Protein AF-A0A2V5NU03-F1 (afdb_monomer)

Structure (mmCIF, N/CA/C/O backbone):
data_AF-A0A2V5NU03-F1
#
_entry.id   AF-A0A2V5NU03-F1
#
loop_
_atom_site.group_PDB
_atom_site.id
_atom_site.type_symbol
_atom_site.label_atom_id
_atom_site.label_alt_id
_atom_site.label_comp_id
_atom_site.label_asym_id
_atom_site.label_entity_id
_atom_site.label_seq_id
_atom_site.pdbx_PDB_ins_code
_atom_site.Cartn_x
_atom_site.Cartn_y
_atom_site.Cartn_z
_atom_site.occupancy
_atom_site.B_iso_or_equiv
_atom_site.auth_seq_id
_atom_site.auth_comp_id
_atom_site.auth_asym_id
_atom_site.auth_atom_id
_atom_site.pdbx_PDB_model_num
ATOM 1 N N . MET A 1 1 ? -28.906 44.617 2.289 1.00 53.03 1 MET A N 1
ATOM 2 C CA . MET A 1 1 ? -28.553 43.183 2.189 1.00 53.03 1 MET A CA 1
ATOM 3 C C . MET A 1 1 ? -29.356 42.439 3.244 1.00 53.03 1 MET A C 1
ATOM 5 O O . MET A 1 1 ? -29.321 42.838 4.399 1.00 53.03 1 MET A O 1
ATOM 9 N N . SER A 1 2 ? -30.211 41.524 2.784 1.00 56.25 2 SER A N 1
ATOM 10 C CA . SER A 1 2 ? -31.490 41.123 3.396 1.00 56.25 2 SER A CA 1
ATOM 11 C C . SER A 1 2 ? -31.347 40.177 4.596 1.00 56.25 2 SER A C 1
ATOM 13 O O . SER A 1 2 ? -30.473 39.312 4.598 1.00 56.25 2 SER A O 1
ATOM 15 N N . ARG A 1 3 ? -32.264 40.295 5.572 1.00 63.12 3 ARG A N 1
ATOM 16 C CA . ARG A 1 3 ? -32.469 39.348 6.693 1.00 63.12 3 ARG A CA 1
ATOM 17 C C . ARG A 1 3 ? -32.634 37.894 6.221 1.00 63.12 3 ARG A C 1
ATOM 19 O O . ARG A 1 3 ? -32.335 36.976 6.977 1.00 63.12 3 ARG 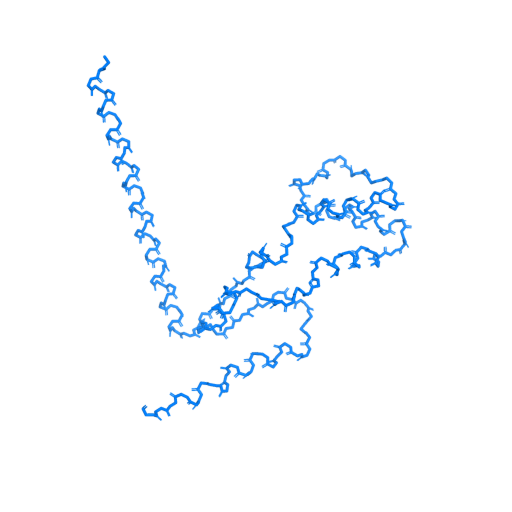A O 1
ATOM 26 N N . GLU A 1 4 ? -33.059 37.686 4.978 1.00 66.44 4 GLU A N 1
ATOM 27 C CA . GLU A 1 4 ? -33.194 36.362 4.357 1.00 66.44 4 GLU A CA 1
ATOM 28 C C . GLU A 1 4 ? -31.848 35.658 4.152 1.00 66.44 4 GLU A C 1
ATOM 30 O O . GLU A 1 4 ? -31.756 34.452 4.370 1.00 66.44 4 GLU A O 1
ATOM 35 N N . ASN A 1 5 ? -30.776 36.399 3.844 1.00 69.12 5 ASN A N 1
ATOM 36 C CA . ASN A 1 5 ? -29.444 35.808 3.673 1.00 69.12 5 ASN A CA 1
ATOM 37 C C . ASN A 1 5 ? -28.881 35.301 5.010 1.00 69.12 5 ASN A C 1
ATOM 39 O O . ASN A 1 5 ? -28.218 34.269 5.049 1.00 69.12 5 ASN A O 1
ATOM 43 N N . SER A 1 6 ? -29.176 35.996 6.116 1.00 73.88 6 SER A N 1
ATOM 44 C CA . SER A 1 6 ? -28.797 35.542 7.461 1.00 73.88 6 SER A CA 1
ATOM 45 C C . SER A 1 6 ? -29.581 34.311 7.907 1.00 73.88 6 SER A C 1
ATOM 47 O O . SER A 1 6 ? -29.015 33.464 8.589 1.00 73.88 6 SER A O 1
ATOM 49 N N . LYS A 1 7 ? -30.854 34.186 7.518 1.00 80.69 7 LYS A N 1
ATOM 50 C CA . LYS A 1 7 ? -31.671 33.013 7.851 1.00 80.69 7 LYS A CA 1
ATOM 51 C C . LYS A 1 7 ? -31.197 31.760 7.103 1.00 80.69 7 LYS A C 1
ATOM 53 O O . LYS A 1 7 ? -30.983 30.734 7.733 1.00 80.69 7 LYS A O 1
ATOM 58 N N . CYS A 1 8 ? -30.926 31.888 5.803 1.00 83.50 8 CYS A N 1
ATOM 59 C CA . CYS A 1 8 ? -30.389 30.804 4.973 1.00 83.50 8 CYS A CA 1
ATOM 60 C C . CYS A 1 8 ? -29.036 30.279 5.494 1.00 83.50 8 CYS A C 1
ATOM 62 O O . CYS A 1 8 ? -28.817 29.075 5.584 1.00 83.50 8 CYS A O 1
ATOM 64 N N . LEU A 1 9 ? -28.135 31.174 5.919 1.00 80.75 9 LEU A N 1
ATOM 65 C CA . LEU A 1 9 ? -26.849 30.771 6.501 1.00 80.75 9 LEU A CA 1
ATOM 66 C C . LEU A 1 9 ? -26.996 30.017 7.830 1.00 80.75 9 LEU A C 1
ATOM 68 O O . LEU A 1 9 ? -26.220 29.101 8.091 1.00 80.75 9 LEU A O 1
ATOM 72 N N . LEU A 1 10 ? -27.965 30.390 8.669 1.00 85.06 10 LEU A N 1
ATOM 73 C CA . LEU A 1 10 ? -28.220 29.695 9.933 1.00 85.06 10 LEU A CA 1
ATOM 74 C C . LEU A 1 10 ? -28.759 28.281 9.696 1.00 85.06 10 LEU A C 1
ATOM 76 O O . LEU A 1 10 ? -28.265 27.348 10.323 1.00 85.06 10 LEU A O 1
ATOM 80 N N . GLU A 1 11 ? -29.681 28.120 8.746 1.00 87.12 11 GLU A N 1
ATOM 81 C CA . GLU A 1 11 ? -30.227 26.812 8.356 1.00 87.12 11 GLU A CA 1
ATOM 82 C C . GLU A 1 11 ? -29.116 25.880 7.829 1.00 87.12 11 GLU A C 1
ATOM 84 O O . GLU A 1 11 ? -28.975 24.757 8.307 1.00 87.12 11 GLU A O 1
ATOM 89 N N . ILE A 1 12 ? -28.222 26.374 6.961 1.00 88.81 12 ILE A N 1
ATOM 90 C CA . ILE A 1 12 ? -27.078 25.589 6.454 1.00 88.81 12 ILE A CA 1
ATOM 91 C C . ILE A 1 12 ? -26.130 25.156 7.586 1.00 88.81 12 ILE A C 1
ATOM 93 O O . ILE A 1 12 ? -25.635 24.028 7.600 1.00 88.81 12 ILE A O 1
ATOM 97 N N . VAL A 1 13 ? -25.841 26.046 8.541 1.00 91.12 13 VAL A N 1
ATOM 98 C CA . VAL A 1 13 ? -24.955 25.726 9.673 1.00 91.12 13 VAL A CA 1
ATOM 99 C C . VAL A 1 13 ? -25.589 24.684 10.597 1.00 91.12 13 VAL A C 1
ATOM 101 O O . VAL A 1 13 ? -24.881 23.813 11.113 1.00 91.12 13 VAL A O 1
ATOM 104 N N . GLU A 1 14 ? -26.902 24.753 10.809 1.00 91.44 14 GLU A N 1
ATOM 105 C CA . GLU A 1 14 ? -27.645 23.756 11.581 1.00 91.44 14 GLU A CA 1
ATOM 106 C C . GLU A 1 14 ? -27.657 22.392 10.885 1.00 91.44 14 GLU A C 1
ATOM 108 O O . GLU A 1 14 ? -27.380 21.385 11.543 1.00 91.44 14 GLU A O 1
ATOM 113 N N . ASP A 1 15 ? -27.843 22.356 9.565 1.00 91.06 15 ASP A N 1
ATOM 114 C CA . ASP A 1 15 ? -27.792 21.124 8.773 1.00 91.06 15 ASP A CA 1
ATOM 115 C C . ASP A 1 15 ? -26.404 20.472 8.810 1.00 91.06 15 ASP A C 1
ATOM 117 O O . ASP A 1 15 ? -26.285 19.272 9.075 1.00 91.06 15 ASP A O 1
ATOM 121 N N . ILE A 1 16 ? -25.333 21.257 8.637 1.00 91.19 16 ILE A N 1
ATOM 122 C CA . ILE A 1 16 ? -23.951 20.760 8.746 1.00 91.19 16 ILE A CA 1
ATOM 123 C C . ILE A 1 16 ? -23.697 20.193 10.144 1.00 91.19 16 ILE A C 1
ATOM 125 O O . ILE A 1 16 ? -23.110 19.117 10.287 1.00 91.19 16 ILE A O 1
ATOM 129 N N . ARG A 1 17 ? -24.148 20.892 11.191 1.00 92.75 17 ARG A N 1
ATOM 130 C CA . ARG A 1 17 ? -23.993 20.433 12.576 1.00 92.75 17 ARG A CA 1
ATOM 131 C C . ARG A 1 17 ? -24.771 19.142 12.822 1.00 92.75 17 ARG A C 1
ATOM 133 O O . ARG A 1 17 ? -24.255 18.238 13.478 1.00 92.75 17 ARG A O 1
ATOM 140 N N . SER A 1 18 ? -25.989 19.049 12.300 1.00 93.12 18 SER A N 1
ATOM 141 C CA . SER A 1 18 ? -26.826 17.854 12.388 1.00 93.12 18 SER A CA 1
ATOM 142 C C . SER A 1 18 ? -26.158 16.658 11.700 1.00 93.12 18 SER A C 1
ATOM 144 O O . SER A 1 18 ? -25.991 15.601 12.317 1.00 93.12 18 SER A O 1
ATOM 146 N N . ALA A 1 19 ? -25.662 16.848 10.473 1.00 90.25 19 ALA A N 1
ATOM 147 C CA . ALA A 1 19 ? -24.937 15.826 9.723 1.00 90.25 19 ALA A CA 1
ATOM 148 C C . ALA A 1 19 ? -23.657 15.377 10.449 1.00 90.25 19 ALA A C 1
ATOM 150 O O . ALA A 1 19 ? -23.429 14.177 10.617 1.00 90.25 19 ALA A O 1
ATOM 151 N N . ALA A 1 20 ? -22.859 16.322 10.954 1.00 91.88 20 ALA A N 1
ATOM 152 C CA . ALA A 1 20 ? -21.651 16.020 11.717 1.00 91.88 20 ALA A CA 1
ATOM 153 C C . ALA A 1 20 ? -21.962 15.205 12.984 1.00 91.88 20 ALA A C 1
ATOM 155 O O . ALA A 1 20 ? -21.304 14.202 13.257 1.00 91.88 20 ALA A O 1
ATOM 156 N N . ASN A 1 21 ? -23.005 15.582 13.729 1.00 92.69 21 ASN A N 1
ATOM 157 C CA . ASN A 1 21 ? -23.434 14.853 14.923 1.00 92.69 21 ASN A CA 1
ATOM 158 C C . ASN A 1 21 ? -23.908 13.430 14.600 1.00 92.69 21 ASN A C 1
ATOM 160 O O . ASN A 1 21 ? -23.621 12.505 15.362 1.00 92.69 21 ASN A O 1
ATOM 164 N N . SER A 1 22 ? -24.607 13.244 13.479 1.00 92.56 22 SER A N 1
ATOM 165 C CA . SER A 1 22 ? -25.023 11.920 13.007 1.00 92.56 22 SER A CA 1
ATOM 166 C C . SER A 1 22 ? -23.813 11.020 12.722 1.00 92.56 22 SER A C 1
ATOM 168 O O . SER A 1 22 ? -23.735 9.904 13.237 1.00 92.56 22 SER A O 1
ATOM 170 N N . ILE A 1 23 ? -22.811 11.544 12.006 1.00 91.69 23 ILE A N 1
ATOM 171 C CA . ILE A 1 23 ? -21.557 10.831 11.709 1.00 91.69 23 ILE A CA 1
ATOM 172 C C . ILE A 1 23 ? -20.816 10.457 12.999 1.00 91.69 23 ILE A C 1
ATOM 174 O O . ILE A 1 23 ? -20.363 9.324 13.147 1.00 91.69 23 ILE A O 1
ATOM 178 N N . LEU A 1 24 ? -20.720 11.377 13.964 1.00 91.81 24 LEU A N 1
ATOM 179 C CA . LEU A 1 24 ? -20.047 11.107 15.237 1.00 91.81 24 LEU A CA 1
ATOM 180 C C . LEU A 1 24 ? -20.732 9.989 16.035 1.00 91.81 24 LEU A C 1
ATOM 182 O O . LEU A 1 24 ? -20.040 9.143 16.601 1.00 91.81 24 LEU A O 1
ATOM 186 N N . ARG A 1 25 ? -22.069 9.942 16.047 1.00 92.31 25 ARG A N 1
ATOM 187 C CA . ARG A 1 25 ? -22.825 8.861 16.708 1.00 92.31 25 ARG A CA 1
ATOM 188 C C . ARG A 1 25 ? -22.638 7.515 16.011 1.00 92.31 25 ARG A C 1
ATOM 190 O O . ARG A 1 25 ? -22.460 6.499 16.684 1.00 92.31 25 ARG A O 1
ATOM 197 N N . ALA A 1 26 ? -22.634 7.501 14.679 1.00 91.00 26 ALA A N 1
ATOM 198 C CA . ALA A 1 26 ? -22.346 6.289 13.915 1.00 91.00 26 ALA A CA 1
ATOM 199 C C . ALA A 1 26 ? -20.925 5.777 14.211 1.00 91.00 26 ALA A C 1
ATOM 201 O O . ALA A 1 26 ? -20.740 4.604 14.528 1.00 91.00 26 ALA A O 1
ATOM 202 N N . ASN A 1 27 ? -19.934 6.674 14.225 1.00 91.94 27 ASN A N 1
ATOM 203 C CA . ASN A 1 27 ? -18.551 6.334 14.558 1.00 91.94 27 ASN A CA 1
ATOM 204 C C . ASN A 1 27 ? -18.411 5.771 15.978 1.00 91.94 27 ASN A C 1
ATOM 206 O O . ASN A 1 27 ? -17.660 4.819 16.177 1.00 91.94 27 ASN A O 1
ATOM 210 N N . GLN A 1 28 ? -19.138 6.325 16.956 1.00 93.69 28 GLN A N 1
ATOM 211 C CA . GLN A 1 28 ? -19.183 5.777 18.317 1.00 93.69 28 GLN A CA 1
ATOM 212 C C . GLN A 1 28 ? -19.730 4.349 18.318 1.00 93.69 28 GLN A C 1
ATOM 214 O O . GLN A 1 28 ? -19.083 3.462 18.858 1.00 93.69 28 GLN A O 1
ATOM 219 N N . THR A 1 29 ? -20.842 4.108 17.621 1.00 94.19 29 THR A N 1
ATOM 220 C CA . THR A 1 29 ? -21.453 2.772 17.524 1.00 94.19 29 THR A CA 1
ATOM 221 C C . THR A 1 29 ? -20.490 1.749 16.912 1.00 94.19 29 THR A C 1
ATOM 223 O O . THR A 1 29 ? -20.323 0.653 17.442 1.00 94.19 29 THR A O 1
ATOM 226 N N . HIS A 1 30 ? -19.810 2.103 15.818 1.00 92.06 30 HIS A N 1
ATOM 227 C CA . HIS A 1 30 ? -18.828 1.219 15.182 1.00 92.06 30 HIS A CA 1
ATOM 228 C C . HIS A 1 30 ? -17.604 0.963 16.063 1.00 92.06 30 HIS A C 1
ATOM 230 O O . HIS A 1 30 ? -17.090 -0.154 16.100 1.00 92.06 30 HIS A O 1
ATOM 236 N N . ARG A 1 31 ? -17.143 1.989 16.782 1.00 93.19 31 ARG A N 1
ATOM 237 C CA . ARG A 1 31 ? -16.024 1.866 17.715 1.00 93.19 31 ARG A CA 1
ATOM 238 C C . ARG A 1 31 ? -16.376 0.949 18.884 1.00 93.19 31 ARG A C 1
ATOM 240 O O . ARG A 1 31 ? -15.557 0.112 19.246 1.00 93.19 31 ARG A O 1
ATOM 247 N N . ASP A 1 32 ? -17.567 1.091 19.451 1.00 94.25 32 ASP A N 1
ATOM 248 C CA . ASP A 1 32 ? -17.998 0.286 20.593 1.00 94.25 32 ASP A CA 1
ATOM 249 C C . ASP A 1 32 ? -18.161 -1.190 20.169 1.00 94.25 32 ASP A C 1
ATOM 251 O O . ASP A 1 32 ? -17.595 -2.073 20.806 1.00 94.25 32 ASP A O 1
ATOM 255 N N . ALA A 1 33 ? -18.753 -1.454 18.996 1.00 93.69 33 ALA A N 1
ATOM 256 C CA . ALA A 1 33 ? -18.812 -2.803 18.420 1.00 93.69 33 ALA A CA 1
ATOM 257 C C . ALA A 1 33 ? -17.420 -3.413 18.143 1.00 93.69 33 ALA A C 1
ATOM 259 O O . ALA A 1 33 ? -17.215 -4.617 18.305 1.00 93.69 33 ALA A O 1
ATOM 260 N N . MET A 1 34 ? -16.443 -2.597 17.731 1.00 92.50 34 MET A N 1
ATOM 261 C CA . MET A 1 34 ? -15.055 -3.039 17.567 1.00 92.50 34 MET A CA 1
ATOM 262 C C . MET A 1 34 ? -14.420 -3.413 18.913 1.00 92.50 34 MET A C 1
ATOM 264 O O . MET A 1 34 ? -13.692 -4.403 18.974 1.00 92.50 34 MET A O 1
ATOM 268 N N . PHE A 1 35 ? -14.686 -2.658 19.984 1.00 93.31 35 PHE A N 1
ATOM 269 C CA . PHE A 1 35 ? -14.201 -3.005 21.321 1.00 93.31 35 PHE A CA 1
ATOM 270 C C . PHE A 1 35 ? -14.817 -4.302 21.837 1.00 93.31 35 PHE A C 1
ATOM 272 O O . PHE A 1 35 ? -14.076 -5.131 22.361 1.00 93.31 35 PHE A O 1
ATOM 279 N N . ASP A 1 36 ? -16.114 -4.520 21.624 1.00 94.50 36 ASP A N 1
ATOM 280 C CA . ASP A 1 36 ? -16.774 -5.778 21.987 1.00 94.50 36 ASP A CA 1
ATOM 281 C C . ASP A 1 36 ? -16.152 -6.967 21.238 1.00 94.50 36 ASP A C 1
ATOM 283 O O . ASP A 1 36 ? -15.853 -8.009 21.828 1.00 94.50 36 ASP A O 1
ATOM 287 N N . LEU A 1 37 ? -15.873 -6.795 19.941 1.00 93.00 37 LEU A N 1
ATOM 288 C CA . LEU A 1 37 ? -15.211 -7.817 19.136 1.00 93.00 37 LEU A CA 1
ATOM 289 C C . LEU A 1 37 ? -13.775 -8.086 19.615 1.00 93.00 37 LEU A C 1
ATOM 291 O O . LEU A 1 37 ? -13.371 -9.243 19.706 1.00 93.00 37 LEU A O 1
ATOM 295 N N . LEU A 1 38 ? -13.008 -7.050 19.959 1.00 92.12 38 LEU A N 1
ATOM 296 C CA . LEU A 1 38 ? -11.672 -7.209 20.541 1.00 92.12 38 LEU A CA 1
ATOM 297 C C . LEU A 1 38 ? -11.727 -7.914 21.903 1.00 92.12 38 LEU A C 1
ATOM 299 O O . LEU A 1 38 ? -10.939 -8.824 22.152 1.00 92.12 38 LEU A O 1
ATOM 303 N N . ALA A 1 39 ? -12.679 -7.546 22.762 1.00 92.75 39 ALA A N 1
ATOM 304 C CA . ALA A 1 39 ? -12.871 -8.161 24.073 1.00 92.75 39 ALA A CA 1
ATOM 305 C C . ALA A 1 39 ? -13.237 -9.650 23.974 1.00 92.75 39 ALA A C 1
ATOM 307 O O . ALA A 1 39 ? -12.856 -10.431 24.845 1.00 92.75 39 ALA A O 1
ATOM 308 N N . SER A 1 40 ? -13.913 -10.058 22.893 1.00 93.06 40 SER A N 1
ATOM 309 C CA . SER A 1 40 ? -14.215 -11.469 22.621 1.00 93.06 40 SER A CA 1
ATOM 310 C C . SER A 1 40 ? -12.979 -12.329 22.329 1.00 93.06 40 SER A C 1
ATOM 312 O O . SER A 1 40 ? -13.082 -13.550 22.373 1.00 93.06 40 SER A O 1
ATOM 314 N N . GLN A 1 41 ? -11.828 -11.715 22.014 1.00 88.25 41 GLN A N 1
ATOM 315 C CA . GLN A 1 41 ? -10.590 -12.382 21.579 1.00 88.25 41 GLN A CA 1
ATOM 316 C C . GLN A 1 41 ? -10.730 -13.225 20.297 1.00 88.25 41 GLN A C 1
ATOM 318 O O . GLN A 1 41 ? -9.822 -13.967 19.930 1.00 88.25 41 GLN A O 1
ATOM 323 N N . GLU A 1 42 ? -11.841 -13.081 19.572 1.00 89.38 42 GLU A N 1
ATOM 324 C CA . GLU A 1 42 ? -12.101 -13.764 18.300 1.00 89.38 42 GLU A CA 1
ATOM 325 C C . GLU A 1 42 ? -11.858 -12.854 17.081 1.00 89.38 42 GLU A C 1
ATOM 327 O O . GLU A 1 42 ? -12.005 -13.274 15.931 1.00 89.38 42 GLU A O 1
ATOM 332 N N . ALA A 1 43 ? -11.447 -11.604 17.315 1.00 90.88 43 ALA A N 1
ATOM 333 C CA . ALA A 1 43 ? -11.163 -10.624 16.274 1.00 90.88 43 ALA A CA 1
ATOM 334 C C . ALA A 1 43 ? -9.952 -11.027 15.414 1.00 90.88 43 ALA A C 1
ATOM 336 O O . ALA A 1 43 ? -8.904 -11.393 15.941 1.00 90.88 43 ALA A O 1
ATOM 337 N N . ILE A 1 44 ? -10.046 -10.862 14.093 1.00 89.75 44 ILE A N 1
ATOM 338 C CA . ILE A 1 44 ? -8.918 -11.030 13.162 1.00 89.75 44 ILE A CA 1
ATOM 339 C C . ILE A 1 44 ? -8.624 -9.683 12.496 1.00 89.75 44 ILE A C 1
ATOM 341 O O . ILE A 1 44 ? -9.517 -9.072 11.908 1.00 89.75 44 ILE A O 1
ATOM 345 N N . ALA A 1 45 ? -7.374 -9.225 12.576 1.00 86.94 45 ALA A N 1
ATOM 346 C CA . ALA A 1 45 ? -6.954 -7.949 12.002 1.00 86.94 45 ALA A CA 1
ATOM 347 C C . ALA A 1 45 ? -6.474 -8.115 10.556 1.00 86.94 45 ALA A C 1
ATOM 349 O O . ALA A 1 45 ? -5.419 -8.693 10.304 1.00 86.94 45 ALA A O 1
ATOM 350 N N . PHE A 1 46 ? -7.203 -7.539 9.602 1.00 86.94 46 PHE A N 1
ATOM 351 C CA . PHE A 1 46 ? -6.739 -7.415 8.220 1.00 86.94 46 PHE A CA 1
ATOM 352 C C . PHE A 1 46 ? -6.021 -6.081 8.040 1.00 86.94 46 PHE A C 1
ATOM 354 O O . PHE A 1 46 ? -6.636 -5.017 8.108 1.00 86.94 46 PHE A O 1
ATOM 361 N N . VAL A 1 47 ? -4.711 -6.143 7.810 1.00 84.00 47 VAL A N 1
ATOM 362 C CA . VAL A 1 47 ? -3.853 -4.964 7.683 1.00 84.00 47 VAL A CA 1
ATOM 363 C C . VAL A 1 47 ? -3.338 -4.865 6.253 1.00 84.00 47 VAL A C 1
ATOM 365 O O . VAL A 1 47 ? -2.776 -5.816 5.719 1.00 84.00 47 VAL A O 1
ATOM 368 N N . GLY A 1 48 ? -3.538 -3.707 5.627 1.00 82.25 48 GLY A N 1
ATOM 369 C CA . GLY A 1 48 ? -2.994 -3.406 4.303 1.00 82.25 48 GLY A CA 1
ATOM 370 C C . GLY A 1 48 ? -1.719 -2.565 4.366 1.00 82.25 48 GLY A C 1
ATOM 371 O O . GLY A 1 48 ? -1.379 -1.997 5.404 1.00 82.25 48 GLY A O 1
ATOM 372 N N . ALA A 1 49 ? -1.078 -2.386 3.207 1.00 79.62 49 ALA A N 1
ATOM 373 C CA . ALA A 1 49 ? 0.135 -1.574 3.043 1.00 79.62 49 ALA A CA 1
ATOM 374 C C . ALA A 1 49 ? -0.005 -0.116 3.534 1.00 79.62 49 ALA A C 1
ATOM 376 O O . ALA A 1 49 ? 0.992 0.541 3.821 1.00 79.62 49 ALA A O 1
ATOM 377 N N . GLY A 1 50 ? -1.239 0.384 3.684 1.00 81.25 50 GLY A N 1
ATOM 378 C CA . GLY A 1 50 ? -1.519 1.702 4.255 1.00 81.25 50 GLY A CA 1
ATOM 379 C C . GLY A 1 50 ? -0.984 1.891 5.679 1.00 81.25 50 GLY A C 1
ATOM 380 O O . GLY A 1 50 ? -0.574 2.999 6.018 1.00 81.25 50 GLY A O 1
ATOM 381 N N . LEU A 1 51 ? -0.901 0.827 6.492 1.00 84.44 51 LEU A N 1
ATOM 382 C CA . LEU A 1 51 ? -0.305 0.913 7.835 1.00 84.44 51 LEU A CA 1
ATOM 383 C C . LEU A 1 51 ? 1.184 1.300 7.773 1.00 84.44 51 LEU A C 1
ATOM 385 O O . LEU A 1 51 ? 1.703 1.972 8.666 1.00 84.44 51 LEU A O 1
ATOM 389 N N . SER A 1 52 ? 1.846 0.936 6.677 1.00 86.00 52 SER A N 1
ATOM 390 C CA . SER A 1 52 ? 3.264 1.173 6.426 1.00 86.00 52 SER A CA 1
ATOM 391 C C . SER A 1 52 ? 3.517 2.331 5.450 1.00 86.00 52 SER A C 1
ATOM 393 O O . SER A 1 52 ? 4.653 2.534 5.035 1.00 86.00 52 SER A O 1
ATOM 395 N N . ALA A 1 53 ? 2.506 3.145 5.121 1.00 84.12 53 ALA A N 1
ATOM 396 C CA . ALA A 1 53 ? 2.638 4.263 4.174 1.00 84.12 53 ALA A CA 1
ATOM 397 C C . ALA A 1 53 ? 3.624 5.362 4.624 1.00 84.12 53 ALA A C 1
ATOM 399 O O . ALA A 1 53 ? 4.088 6.147 3.807 1.00 84.12 53 ALA A O 1
ATOM 400 N N . VAL A 1 54 ? 3.944 5.428 5.921 1.00 84.88 54 VAL A N 1
ATOM 401 C CA . VAL A 1 54 ? 4.981 6.330 6.464 1.00 84.88 54 VAL A CA 1
ATOM 402 C C . VAL A 1 54 ? 6.391 5.749 6.284 1.00 84.88 54 VAL A C 1
ATOM 404 O O . VAL A 1 54 ? 7.369 6.489 6.305 1.00 84.88 54 VAL A O 1
ATOM 407 N N . LEU A 1 55 ? 6.503 4.428 6.125 1.00 84.25 55 LEU A N 1
ATOM 408 C CA . LEU A 1 55 ? 7.775 3.712 6.000 1.00 84.25 55 LEU A CA 1
ATOM 409 C C . LEU A 1 55 ? 8.201 3.524 4.544 1.00 84.25 55 LEU A C 1
ATOM 411 O O . LEU A 1 55 ? 9.396 3.454 4.268 1.00 84.25 55 LEU A O 1
ATOM 415 N N . TYR A 1 56 ? 7.237 3.442 3.629 1.00 86.44 56 TYR A N 1
ATOM 416 C CA . TYR A 1 56 ? 7.470 3.116 2.227 1.00 86.44 56 TYR A CA 1
ATOM 417 C C . TYR A 1 56 ? 6.875 4.172 1.299 1.00 86.44 56 TYR A C 1
ATOM 419 O O . TYR A 1 56 ? 5.887 4.820 1.652 1.00 86.44 56 TYR A O 1
ATOM 427 N N . PRO A 1 57 ? 7.445 4.352 0.095 1.00 86.88 57 PRO A N 1
ATOM 428 C CA . PRO A 1 57 ? 6.893 5.292 -0.865 1.00 86.88 57 PRO A CA 1
ATOM 429 C C . PRO A 1 57 ? 5.469 4.883 -1.280 1.00 86.88 57 PRO A C 1
ATOM 431 O O . PRO A 1 57 ? 5.189 3.691 -1.440 1.00 86.88 57 PRO A O 1
ATOM 434 N N . PRO A 1 58 ? 4.565 5.848 -1.529 1.00 85.56 58 PRO A N 1
ATOM 435 C CA . PRO A 1 58 ? 3.293 5.546 -2.169 1.00 85.56 58 PRO A CA 1
ATOM 436 C C . PRO A 1 58 ? 3.529 5.006 -3.586 1.00 85.56 58 PRO A C 1
ATOM 438 O O . PRO A 1 58 ? 4.525 5.341 -4.232 1.00 85.56 58 PRO A O 1
ATOM 441 N N . TRP A 1 59 ? 2.574 4.227 -4.100 1.00 86.31 59 TRP A N 1
ATOM 442 C CA . TRP A 1 59 ? 2.649 3.600 -5.427 1.00 86.31 59 TRP A CA 1
ATOM 443 C C . TRP A 1 59 ? 3.054 4.565 -6.544 1.00 86.31 59 TRP A C 1
ATOM 445 O O . TRP A 1 59 ? 3.955 4.270 -7.322 1.00 86.31 59 TRP A O 1
ATOM 455 N N . THR A 1 60 ? 2.459 5.755 -6.589 1.00 87.88 60 THR A N 1
ATOM 456 C CA . THR A 1 60 ? 2.776 6.766 -7.609 1.00 87.88 60 THR A CA 1
ATOM 457 C C . THR A 1 60 ? 4.229 7.243 -7.532 1.00 87.88 60 THR A C 1
ATOM 459 O O . THR A 1 60 ? 4.878 7.428 -8.560 1.00 87.88 60 THR A O 1
ATOM 462 N N . ALA A 1 61 ? 4.783 7.399 -6.327 1.00 88.56 61 ALA A N 1
ATOM 463 C CA . ALA A 1 61 ? 6.186 7.765 -6.146 1.00 88.56 61 ALA A CA 1
ATOM 464 C C . ALA A 1 61 ? 7.128 6.620 -6.549 1.00 88.56 61 ALA A C 1
ATOM 466 O O . ALA A 1 61 ? 8.150 6.868 -7.193 1.00 88.56 61 ALA A O 1
ATOM 467 N N . LEU A 1 62 ? 6.762 5.375 -6.227 1.00 91.12 62 LEU A N 1
ATOM 468 C CA . LEU A 1 62 ? 7.512 4.190 -6.638 1.00 91.12 62 LEU A CA 1
ATOM 469 C C . LEU A 1 62 ? 7.569 4.066 -8.168 1.00 91.12 62 LEU A C 1
ATOM 471 O O . LEU A 1 62 ? 8.656 3.940 -8.730 1.00 91.12 62 LEU A O 1
ATOM 475 N N . LEU A 1 63 ? 6.426 4.178 -8.849 1.00 93.00 63 LEU A N 1
ATOM 476 C CA . LEU A 1 63 ? 6.341 4.086 -10.311 1.00 93.00 63 LEU A CA 1
ATOM 477 C C . LEU A 1 63 ? 7.136 5.189 -11.011 1.00 93.00 63 LEU A C 1
ATOM 479 O O . LEU A 1 63 ? 7.834 4.928 -11.990 1.00 93.00 63 LEU A O 1
ATOM 483 N N . ARG A 1 64 ? 7.111 6.417 -10.480 1.00 92.56 64 ARG A N 1
ATOM 484 C CA . ARG A 1 64 ? 7.950 7.511 -10.994 1.00 92.56 64 ARG A CA 1
ATOM 485 C C . ARG A 1 64 ? 9.433 7.194 -10.888 1.00 92.56 64 ARG A C 1
ATOM 487 O O . ARG A 1 64 ? 10.170 7.457 -11.836 1.00 92.56 64 ARG A O 1
ATOM 494 N N . LYS A 1 65 ? 9.867 6.630 -9.759 1.00 93.38 65 LYS A N 1
ATOM 495 C CA . LYS A 1 65 ? 11.260 6.224 -9.564 1.00 93.38 65 LYS A CA 1
ATOM 496 C C . LYS A 1 65 ? 11.649 5.113 -10.534 1.00 93.38 65 LYS A C 1
ATOM 498 O O . LYS A 1 65 ? 12.659 5.244 -11.217 1.00 93.38 65 LYS A O 1
ATOM 503 N N . LEU A 1 66 ? 10.820 4.081 -10.657 1.00 94.06 66 LEU A N 1
ATOM 504 C CA . LEU A 1 66 ? 11.056 2.988 -11.597 1.00 94.06 66 LEU A CA 1
ATOM 505 C C . LEU A 1 66 ? 11.113 3.480 -13.049 1.00 94.06 66 LEU A C 1
ATOM 507 O O . LEU A 1 66 ? 12.002 3.067 -13.783 1.00 94.06 66 LEU A O 1
ATOM 511 N N . ARG A 1 67 ? 10.256 4.429 -13.449 1.00 94.38 67 ARG A N 1
ATOM 512 C CA . ARG A 1 67 ? 10.338 5.077 -14.768 1.00 94.38 67 ARG A CA 1
ATOM 513 C C . ARG A 1 67 ? 11.669 5.798 -14.978 1.00 94.38 67 ARG A C 1
ATOM 515 O O . ARG A 1 67 ? 12.228 5.743 -16.073 1.00 94.38 67 ARG A O 1
ATOM 522 N N . VAL A 1 68 ? 12.151 6.532 -13.975 1.00 94.69 68 VAL A N 1
ATOM 523 C CA . VAL A 1 68 ? 13.445 7.228 -14.064 1.00 94.69 68 VAL A CA 1
ATOM 524 C C . VAL A 1 68 ? 14.573 6.219 -14.257 1.00 94.69 68 VAL A C 1
ATOM 526 O O . VAL A 1 68 ? 15.422 6.431 -15.116 1.00 94.69 68 VAL A O 1
ATOM 529 N N . GLU A 1 69 ? 14.564 5.114 -13.511 1.00 94.75 69 GLU A N 1
ATOM 530 C CA . GLU A 1 69 ? 15.565 4.054 -13.661 1.00 94.75 69 GLU A CA 1
ATOM 531 C C . GLU A 1 69 ? 15.456 3.328 -15.009 1.00 94.75 69 GLU A C 1
ATOM 533 O O . GLU A 1 69 ? 16.479 3.119 -15.657 1.00 94.75 69 GLU A O 1
ATOM 538 N N . ALA A 1 70 ? 14.241 3.035 -15.483 1.00 93.75 70 ALA A N 1
ATOM 539 C CA . ALA A 1 70 ? 13.998 2.454 -16.805 1.00 93.75 70 ALA A CA 1
ATOM 540 C C . ALA A 1 70 ? 14.619 3.318 -17.917 1.00 93.75 70 ALA A C 1
ATOM 542 O O . ALA A 1 70 ? 15.327 2.805 -18.783 1.00 93.75 70 ALA A O 1
ATOM 543 N N . ASN A 1 71 ? 14.453 4.645 -17.827 1.00 94.88 71 ASN A N 1
ATOM 544 C CA . ASN A 1 71 ? 15.028 5.605 -18.776 1.00 94.88 71 ASN A CA 1
ATOM 545 C C . ASN A 1 71 ? 16.564 5.670 -18.770 1.00 94.88 71 ASN A C 1
ATOM 547 O O . ASN A 1 71 ? 17.146 6.184 -19.724 1.00 94.88 71 ASN A O 1
ATOM 551 N N . LYS A 1 72 ? 17.240 5.165 -17.729 1.00 93.25 72 LYS A N 1
ATOM 552 C CA . LYS A 1 72 ? 18.711 5.072 -17.715 1.00 93.25 72 LYS A CA 1
ATOM 553 C C . LYS A 1 72 ? 19.237 3.896 -18.538 1.00 93.25 72 LYS A C 1
ATOM 555 O O . LYS A 1 72 ? 20.410 3.906 -18.896 1.00 93.25 72 LYS A O 1
ATOM 560 N N . ILE A 1 73 ? 18.407 2.884 -18.782 1.00 91.19 73 ILE A N 1
ATOM 561 C CA . ILE A 1 73 ? 18.778 1.659 -19.509 1.00 91.19 73 ILE A CA 1
ATOM 562 C C . ILE A 1 73 ? 18.430 1.801 -20.991 1.00 91.19 73 ILE A C 1
ATOM 564 O O . ILE A 1 73 ? 19.196 1.412 -21.867 1.00 91.19 73 ILE A O 1
ATOM 568 N N . GLY A 1 74 ? 17.295 2.432 -21.268 1.00 90.88 74 GLY A N 1
ATOM 569 C CA . GLY A 1 74 ? 16.825 2.736 -22.608 1.00 90.88 74 GLY A CA 1
ATOM 570 C C . GLY A 1 74 ? 15.645 3.690 -22.529 1.00 90.88 74 GLY A C 1
ATOM 571 O O . GLY A 1 74 ? 14.997 3.785 -21.490 1.00 90.88 74 GLY A O 1
ATOM 572 N N . LYS A 1 75 ? 15.355 4.413 -23.614 1.00 92.88 75 LYS A N 1
ATOM 573 C CA . LYS A 1 75 ? 14.211 5.332 -23.656 1.00 92.88 75 LYS A CA 1
ATOM 574 C C . LYS A 1 75 ? 12.924 4.551 -23.364 1.00 92.88 75 LYS A C 1
ATOM 576 O O . LYS A 1 75 ? 12.556 3.684 -24.149 1.00 92.88 75 LYS A O 1
ATOM 581 N N . PHE A 1 76 ? 12.258 4.861 -22.254 1.00 92.25 76 PHE A N 1
ATOM 582 C CA . PHE A 1 76 ? 11.004 4.215 -21.876 1.00 92.25 76 PHE A CA 1
ATOM 583 C C . PHE A 1 76 ? 9.825 5.042 -22.387 1.00 92.25 76 PHE A C 1
ATOM 585 O O . PHE A 1 76 ? 9.572 6.147 -21.897 1.00 92.25 76 PHE A O 1
ATOM 592 N N . GLU A 1 77 ? 9.107 4.497 -23.366 1.00 89.38 77 GLU A N 1
ATOM 593 C CA . GLU A 1 77 ? 7.876 5.068 -23.907 1.00 89.38 77 GLU A CA 1
ATOM 594 C C . GLU A 1 77 ? 6.715 4.109 -23.624 1.00 89.38 77 GLU A C 1
ATOM 596 O O . GLU A 1 77 ? 6.585 3.091 -24.304 1.00 89.38 77 GLU A O 1
ATOM 601 N N . PRO A 1 78 ? 5.887 4.394 -22.606 1.00 84.44 78 PRO A N 1
ATOM 602 C CA . PRO A 1 78 ? 4.751 3.544 -22.291 1.00 84.44 78 PRO A CA 1
ATOM 603 C C . PRO A 1 78 ? 3.727 3.580 -23.446 1.00 84.44 78 PRO A C 1
ATOM 605 O O . PRO A 1 78 ? 3.489 4.655 -24.011 1.00 84.44 78 PRO A O 1
ATOM 608 N N . PRO A 1 79 ? 3.103 2.440 -23.799 1.00 83.69 79 PRO A N 1
ATOM 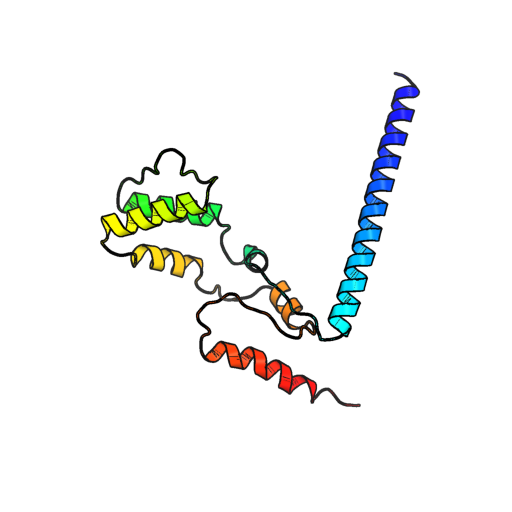609 C CA . PRO A 1 79 ? 2.003 2.376 -24.756 1.00 83.69 79 PRO A CA 1
ATOM 610 C C . PRO A 1 79 ? 0.883 3.391 -24.488 1.00 83.69 79 PRO A C 1
ATOM 612 O O . PRO A 1 79 ? 0.636 3.831 -23.361 1.00 83.69 79 PRO A O 1
ATOM 615 N N . ALA A 1 80 ? 0.143 3.749 -25.539 1.00 81.06 80 ALA A N 1
ATOM 616 C CA . ALA A 1 80 ? -1.024 4.611 -25.391 1.00 81.06 80 ALA A CA 1
ATOM 617 C C . ALA A 1 80 ? -2.045 3.968 -24.433 1.00 81.06 80 ALA A C 1
ATOM 619 O O . ALA A 1 80 ? -2.497 2.849 -24.663 1.00 81.06 80 ALA A O 1
ATOM 620 N N . GLY A 1 81 ? -2.409 4.684 -23.367 1.00 77.25 81 GLY A N 1
ATOM 621 C CA . GLY A 1 81 ? -3.349 4.213 -22.344 1.00 77.25 81 GLY A CA 1
ATOM 622 C C . GLY A 1 81 ? -2.698 3.647 -21.079 1.00 77.25 81 GLY A C 1
ATOM 623 O O . GLY A 1 81 ? -3.356 3.627 -20.045 1.00 77.25 81 GLY A O 1
ATOM 624 N N . SER A 1 82 ? -1.411 3.287 -21.102 1.00 80.44 82 SER A N 1
ATOM 625 C CA . SER A 1 82 ? -0.664 2.977 -19.876 1.00 80.44 82 SER A CA 1
ATOM 626 C C . SER A 1 82 ? -0.101 4.270 -19.283 1.00 80.44 82 SER A C 1
ATOM 628 O O . SER A 1 82 ? 0.985 4.721 -19.653 1.00 80.44 82 SER A O 1
ATOM 630 N N . THR A 1 83 ? -0.868 4.912 -18.403 1.00 80.31 83 THR A N 1
ATOM 631 C CA . THR A 1 83 ? -0.455 6.130 -17.686 1.00 80.31 83 THR A CA 1
ATOM 632 C C . THR A 1 83 ? -0.219 5.839 -16.207 1.00 80.31 83 THR A C 1
ATOM 634 O O . THR A 1 83 ? -0.602 4.790 -15.704 1.00 80.31 83 THR A O 1
ATOM 637 N N . GLU A 1 84 ? 0.375 6.791 -15.477 1.00 75.56 84 GLU A N 1
ATOM 638 C CA . GLU A 1 84 ? 0.493 6.705 -14.009 1.00 75.56 84 GLU A CA 1
ATOM 639 C C . GLU A 1 84 ? -0.875 6.582 -13.298 1.00 75.56 84 GLU A C 1
ATOM 641 O O . GLU A 1 84 ? -0.909 6.210 -12.124 1.00 75.56 84 GLU A O 1
ATOM 646 N N . ASP A 1 85 ? -1.981 6.882 -13.992 1.00 79.56 85 ASP A N 1
ATOM 647 C CA . ASP A 1 85 ? -3.350 6.783 -13.472 1.00 79.56 85 ASP A CA 1
ATOM 648 C C . ASP A 1 85 ? -3.898 5.344 -13.507 1.00 79.56 85 ASP A C 1
ATOM 650 O O . ASP A 1 85 ? -4.836 5.036 -12.772 1.00 79.56 85 ASP A O 1
ATOM 654 N N . ASP A 1 86 ? -3.285 4.457 -14.303 1.00 85.81 86 ASP A N 1
ATOM 655 C CA . ASP A 1 86 ? -3.460 3.003 -14.218 1.00 85.81 86 ASP A CA 1
ATOM 656 C C . ASP A 1 86 ? -2.155 2.361 -13.705 1.00 85.81 86 ASP A C 1
ATOM 658 O O . ASP A 1 86 ? -1.306 1.912 -14.485 1.00 85.81 86 ASP A O 1
ATOM 662 N N . PRO A 1 87 ? -1.948 2.342 -12.375 1.00 85.25 87 PRO A N 1
ATOM 663 C CA . PRO A 1 87 ? -0.667 1.974 -11.786 1.00 85.25 87 PRO A CA 1
ATOM 664 C C . PRO A 1 87 ? -0.282 0.514 -12.028 1.00 85.25 87 PRO A C 1
ATOM 666 O O . PRO A 1 87 ? 0.907 0.204 -12.004 1.00 85.25 87 PRO A O 1
ATOM 669 N N . LEU A 1 88 ? -1.257 -0.376 -12.246 1.00 89.25 88 LEU A N 1
ATOM 670 C CA . LEU A 1 88 ? -0.989 -1.793 -12.494 1.00 89.25 88 LEU A CA 1
ATOM 671 C C . LEU A 1 88 ? -0.463 -1.990 -13.910 1.00 89.25 88 LEU A C 1
ATOM 673 O O . LEU A 1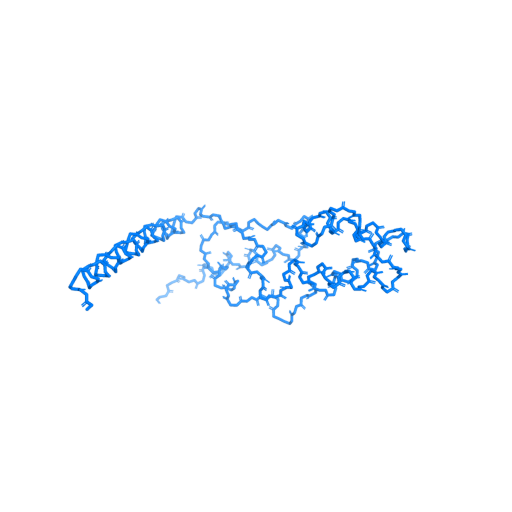 88 ? 0.619 -2.543 -14.085 1.00 89.25 88 LEU A O 1
ATOM 677 N N . LEU A 1 89 ? -1.179 -1.458 -14.904 1.00 89.75 89 LEU A N 1
ATOM 678 C CA . LEU A 1 89 ? -0.738 -1.546 -16.291 1.00 89.75 89 LEU A CA 1
ATOM 679 C C . LEU A 1 89 ? 0.612 -0.843 -16.479 1.00 89.75 89 LEU A C 1
ATOM 681 O O . LEU A 1 89 ? 1.509 -1.370 -17.128 1.00 89.75 89 LEU A O 1
ATOM 685 N N . PHE A 1 90 ? 0.798 0.321 -15.856 1.00 91.81 90 PHE A N 1
ATOM 686 C CA . PHE A 1 90 ? 2.060 1.050 -15.928 1.00 91.81 90 PHE A CA 1
ATOM 687 C C . PHE A 1 90 ? 3.235 0.285 -15.302 1.00 91.81 90 PHE A C 1
ATOM 689 O O . PHE A 1 90 ? 4.347 0.325 -15.834 1.00 91.81 90 PHE A O 1
ATOM 696 N N . ALA A 1 91 ? 3.004 -0.416 -14.187 1.00 92.81 91 ALA A N 1
ATOM 697 C CA . ALA A 1 91 ? 4.013 -1.267 -13.563 1.00 92.81 91 ALA A CA 1
ATOM 698 C C . ALA A 1 91 ? 4.431 -2.419 -14.486 1.00 92.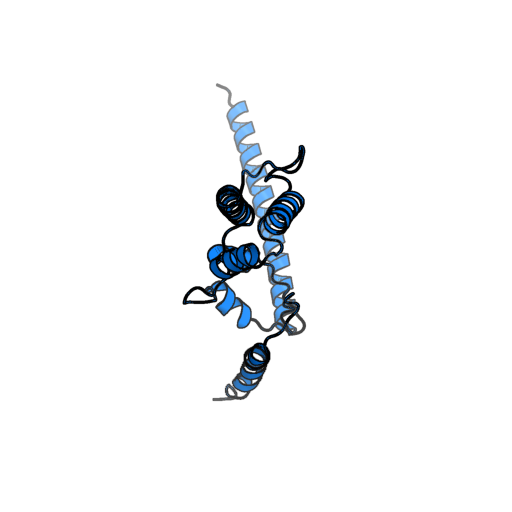81 91 ALA A C 1
ATOM 700 O O . ALA A 1 91 ? 5.631 -2.668 -14.624 1.00 92.81 91 ALA A O 1
ATOM 701 N N . ASP A 1 92 ? 3.462 -3.064 -15.142 1.00 94.19 92 ASP A N 1
ATOM 702 C CA . ASP A 1 92 ? 3.711 -4.161 -16.080 1.00 94.19 92 ASP A CA 1
ATOM 703 C C . ASP A 1 92 ? 4.574 -3.702 -17.264 1.00 94.19 92 ASP A C 1
ATOM 705 O O . ASP A 1 92 ? 5.529 -4.386 -17.635 1.00 94.19 92 ASP A O 1
ATOM 709 N N . GLU A 1 93 ? 4.290 -2.529 -17.840 1.00 94.88 93 GLU A N 1
ATOM 710 C CA . GLU A 1 93 ? 5.080 -2.003 -18.964 1.00 94.88 93 GLU A CA 1
ATOM 711 C C . GLU A 1 93 ? 6.513 -1.656 -18.550 1.00 94.88 93 GLU A C 1
ATOM 713 O O . GLU A 1 93 ? 7.462 -1.949 -19.280 1.00 94.88 93 GLU A O 1
ATOM 718 N N . ILE A 1 94 ? 6.696 -1.082 -17.357 1.00 94.00 94 ILE A N 1
ATOM 719 C CA . ILE A 1 94 ? 8.033 -0.859 -16.798 1.00 94.00 94 ILE A CA 1
ATOM 720 C C . ILE A 1 94 ? 8.761 -2.197 -16.647 1.00 94.00 94 ILE A C 1
ATOM 722 O O . ILE A 1 94 ? 9.908 -2.310 -17.071 1.00 94.00 94 ILE A O 1
ATOM 726 N N . GLN A 1 95 ? 8.120 -3.208 -16.058 1.00 95.50 95 GLN A N 1
ATOM 727 C CA . GLN A 1 95 ? 8.739 -4.515 -15.841 1.00 95.50 95 GLN A CA 1
ATOM 728 C C . GLN A 1 95 ? 9.174 -5.154 -17.168 1.00 95.50 95 GLN A C 1
ATOM 730 O O . GLN A 1 95 ? 10.324 -5.576 -17.290 1.00 95.50 95 GLN A O 1
ATOM 735 N N 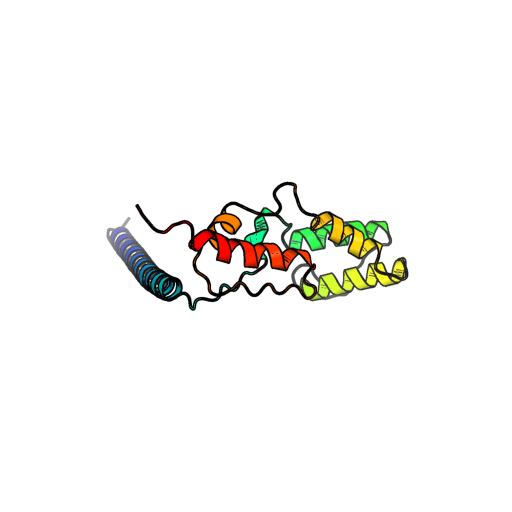. ARG A 1 96 ? 8.306 -5.142 -18.190 1.00 94.75 96 ARG A N 1
ATOM 736 C CA . ARG A 1 96 ? 8.642 -5.634 -19.537 1.00 94.75 96 ARG A CA 1
ATOM 737 C C . ARG A 1 96 ? 9.805 -4.875 -20.166 1.00 94.75 96 ARG A C 1
ATOM 739 O O . ARG A 1 96 ? 10.614 -5.482 -20.859 1.00 94.75 96 ARG A O 1
ATOM 746 N N . HIS A 1 97 ? 9.916 -3.568 -19.924 1.00 95.06 97 HIS A N 1
ATOM 747 C CA . HIS A 1 97 ? 11.040 -2.767 -20.417 1.00 95.06 97 HIS A CA 1
ATOM 748 C C . HIS A 1 97 ? 12.372 -3.216 -19.813 1.00 95.06 97 HIS A C 1
ATOM 750 O O . HIS A 1 97 ? 13.344 -3.391 -20.545 1.00 95.06 97 HIS A O 1
ATOM 756 N N . PHE A 1 98 ? 12.419 -3.453 -18.498 1.00 94.88 98 PHE A N 1
ATOM 757 C CA . PHE A 1 98 ? 13.613 -4.013 -17.852 1.00 94.88 98 PHE A CA 1
ATOM 758 C C . PHE A 1 98 ? 13.956 -5.396 -18.418 1.00 94.88 98 PHE A C 1
ATOM 760 O O . PHE A 1 98 ? 15.095 -5.622 -18.822 1.00 94.88 98 PHE A O 1
ATOM 767 N N . GLU A 1 99 ? 12.964 -6.283 -18.529 1.00 94.75 99 GLU A N 1
ATOM 768 C CA . GLU A 1 99 ? 13.156 -7.635 -19.064 1.00 94.75 99 GLU A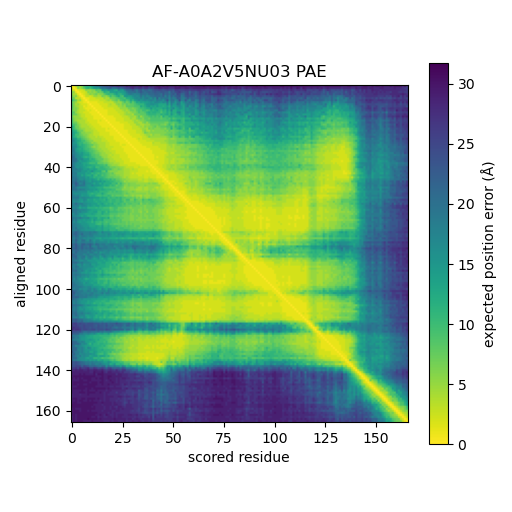 CA 1
ATOM 769 C C . GLU A 1 99 ? 13.663 -7.627 -20.514 1.00 94.75 99 GLU A C 1
ATOM 771 O O . GLU A 1 99 ? 14.557 -8.395 -20.863 1.00 94.75 99 GLU A O 1
ATOM 776 N N . HIS A 1 100 ? 13.147 -6.728 -21.355 1.00 93.94 100 HIS A N 1
ATOM 777 C CA . HIS A 1 100 ? 13.567 -6.606 -22.750 1.00 93.94 100 HIS A CA 1
ATOM 778 C C . HIS A 1 100 ? 15.023 -6.146 -22.900 1.00 93.94 100 HIS A C 1
ATOM 780 O O . HIS A 1 100 ? 15.726 -6.619 -23.793 1.00 93.94 100 HIS A O 1
ATOM 786 N N . HIS A 1 101 ? 15.473 -5.218 -22.052 1.00 91.56 101 HIS A N 1
ATOM 787 C CA . HIS A 1 101 ? 16.808 -4.631 -22.156 1.00 91.56 101 HIS A CA 1
ATOM 788 C C . HIS A 1 101 ? 17.899 -5.467 -21.482 1.00 91.56 101 HIS A C 1
ATOM 790 O O . HIS A 1 101 ? 18.967 -5.650 -22.066 1.00 91.56 101 HIS A O 1
ATOM 796 N N . ASP A 1 102 ? 17.635 -5.969 -20.276 1.00 87.69 102 ASP A N 1
ATOM 797 C CA . ASP A 1 102 ? 18.627 -6.698 -19.480 1.00 87.69 102 ASP A CA 1
ATOM 798 C C . ASP A 1 102 ? 18.523 -8.224 -19.688 1.00 87.69 102 ASP A C 1
ATOM 800 O O . ASP A 1 102 ? 19.416 -8.974 -19.291 1.00 87.69 102 ASP A O 1
ATOM 804 N N . GLY A 1 103 ? 17.443 -8.708 -20.317 1.00 88.88 103 GLY A N 1
ATOM 805 C CA . GLY A 1 103 ? 17.151 -10.137 -20.484 1.00 88.88 103 GLY A CA 1
ATOM 806 C C . GLY A 1 103 ? 16.693 -10.832 -19.196 1.00 88.88 103 GLY A C 1
ATOM 807 O O . GLY A 1 103 ? 16.483 -12.045 -19.194 1.00 88.88 103 GLY A O 1
ATOM 808 N N . ASN A 1 104 ? 16.570 -10.083 -18.097 1.00 90.62 104 ASN A N 1
ATOM 809 C CA . ASN A 1 104 ? 16.084 -10.525 -16.794 1.00 90.62 104 ASN A CA 1
ATOM 810 C C . ASN A 1 104 ? 15.519 -9.330 -15.999 1.00 90.62 104 ASN A C 1
ATOM 812 O O . ASN A 1 104 ? 15.454 -8.207 -16.496 1.00 90.62 104 ASN A O 1
ATOM 816 N N . LEU A 1 105 ? 15.103 -9.574 -14.754 1.00 94.06 105 LEU A N 1
ATOM 817 C CA . LEU A 1 105 ? 14.522 -8.562 -13.865 1.00 94.06 105 LEU A CA 1
ATOM 818 C C . LEU A 1 105 ? 15.396 -8.246 -12.648 1.00 94.06 105 LEU A C 1
ATOM 820 O O . LEU A 1 105 ? 14.919 -7.624 -11.699 1.00 94.06 105 LEU A O 1
ATOM 824 N N . ASP A 1 106 ? 16.667 -8.643 -12.651 1.00 93.44 106 ASP A N 1
ATOM 825 C CA . ASP A 1 106 ? 17.528 -8.534 -11.470 1.00 93.44 106 ASP A CA 1
ATOM 826 C C . ASP A 1 106 ? 17.659 -7.080 -11.021 1.00 93.44 106 ASP A C 1
ATOM 828 O O . ASP A 1 106 ? 17.435 -6.760 -9.855 1.00 93.44 106 ASP A O 1
ATOM 832 N N . ARG A 1 107 ? 17.910 -6.169 -11.967 1.00 90.50 107 ARG A N 1
ATOM 833 C CA . ARG A 1 107 ? 18.010 -4.734 -11.687 1.00 90.50 107 ARG A CA 1
ATOM 834 C C . ARG A 1 107 ? 16.680 -4.130 -11.235 1.00 90.50 107 ARG A C 1
ATOM 836 O O . ARG A 1 107 ? 16.662 -3.278 -10.348 1.00 90.50 107 ARG A O 1
ATOM 843 N N . TYR A 1 108 ? 15.565 -4.574 -11.815 1.00 93.62 108 TYR A N 1
ATOM 844 C CA . TYR A 1 108 ? 14.226 -4.159 -11.391 1.00 93.62 108 TYR A CA 1
ATOM 845 C C . TYR A 1 108 ? 13.974 -4.551 -9.926 1.00 93.62 108 TYR A C 1
ATOM 847 O O . TYR A 1 108 ? 13.591 -3.709 -9.107 1.00 93.62 108 TYR A O 1
ATOM 855 N N . TYR A 1 109 ? 14.262 -5.805 -9.568 1.00 93.94 109 TYR A N 1
ATOM 856 C CA . TYR A 1 109 ? 14.117 -6.297 -8.201 1.00 93.94 109 TYR A CA 1
ATOM 857 C C . TYR A 1 109 ? 15.138 -5.700 -7.236 1.00 93.94 109 TYR A C 1
ATOM 859 O O . TYR A 1 109 ? 14.802 -5.491 -6.074 1.00 93.94 109 TYR A O 1
ATOM 867 N N . GLU A 1 110 ? 16.341 -5.358 -7.693 1.00 93.06 110 GLU A N 1
ATOM 868 C CA . GLU A 1 110 ? 17.324 -4.637 -6.887 1.00 93.06 110 GLU A CA 1
ATOM 869 C C . GLU A 1 110 ? 16.793 -3.253 -6.489 1.00 93.06 110 GLU A C 1
ATOM 871 O O . GLU A 1 110 ? 16.825 -2.892 -5.311 1.00 93.06 110 GLU A O 1
ATOM 876 N N . ILE A 1 111 ? 16.227 -2.499 -7.439 1.00 92.69 111 ILE A N 1
ATOM 877 C CA . ILE A 1 111 ? 15.634 -1.182 -7.164 1.00 92.69 111 ILE A CA 1
ATOM 878 C C . ILE A 1 111 ? 14.484 -1.308 -6.158 1.00 92.69 111 ILE A C 1
ATOM 880 O O . ILE A 1 111 ? 14.414 -0.523 -5.207 1.00 92.69 111 ILE A O 1
ATOM 884 N N . LEU A 1 112 ? 13.597 -2.295 -6.340 1.00 92.56 112 LEU A N 1
ATOM 885 C CA . LEU A 1 112 ? 12.522 -2.577 -5.386 1.00 92.56 112 LEU A CA 1
ATOM 886 C C . LEU A 1 112 ? 13.083 -2.953 -4.011 1.00 92.56 112 LEU A C 1
ATOM 888 O O . LEU A 1 112 ? 12.667 -2.383 -3.003 1.00 92.56 112 LEU A O 1
ATOM 892 N N . GLY A 1 113 ? 14.071 -3.843 -3.969 1.00 90.31 113 GLY A N 1
ATOM 893 C CA . GLY A 1 113 ? 14.755 -4.256 -2.749 1.00 90.31 113 GLY A CA 1
ATOM 894 C C . GLY A 1 113 ? 15.337 -3.068 -1.988 1.00 90.31 113 GLY A C 1
ATOM 895 O O . GLY A 1 113 ? 15.156 -2.981 -0.781 1.00 90.31 113 GLY A O 1
ATOM 896 N N . GLN A 1 114 ? 15.934 -2.099 -2.684 1.00 89.31 114 GLN A N 1
ATOM 897 C CA . GLN A 1 114 ? 16.433 -0.858 -2.083 1.00 89.31 114 GLN A CA 1
ATOM 898 C C . GLN A 1 114 ? 15.319 0.079 -1.584 1.00 89.31 114 GLN A C 1
ATOM 900 O O . GLN A 1 114 ? 15.566 0.909 -0.714 1.00 89.31 114 GLN A O 1
ATOM 905 N N . GLN A 1 115 ? 14.107 0.027 -2.154 1.00 88.31 115 GLN A N 1
ATOM 906 C CA . GLN A 1 115 ? 12.981 0.852 -1.680 1.00 88.31 115 GLN A CA 1
ATOM 907 C C . GLN A 1 115 ? 12.279 0.250 -0.467 1.00 88.31 115 GLN A C 1
ATOM 909 O O . GLN A 1 115 ? 11.765 0.993 0.367 1.00 88.31 115 GLN A O 1
ATOM 914 N N . PHE A 1 116 ? 12.252 -1.077 -0.381 1.00 86.62 116 PHE A N 1
ATOM 915 C CA . PHE A 1 116 ? 11.550 -1.811 0.669 1.00 86.62 116 PHE A CA 1
ATOM 916 C C . PHE A 1 116 ? 12.488 -2.455 1.695 1.00 86.62 116 PHE A C 1
ATOM 918 O O . PHE A 1 116 ? 12.019 -3.095 2.638 1.00 86.62 116 PHE A O 1
ATOM 925 N N . SER A 1 117 ? 13.803 -2.268 1.559 1.00 83.06 117 SER A N 1
ATOM 926 C CA . SER A 1 117 ? 14.772 -2.640 2.583 1.00 83.06 117 SER A CA 1
ATOM 927 C C . SER A 1 117 ? 14.409 -1.953 3.894 1.00 83.06 117 SER A C 1
ATOM 929 O O . SER A 1 117 ? 14.117 -0.756 3.909 1.00 83.06 117 SER A O 1
ATOM 931 N N . LEU A 1 118 ? 14.406 -2.726 4.983 1.00 67.06 118 LEU A N 1
ATOM 932 C CA . LEU A 1 118 ? 14.036 -2.251 6.313 1.00 67.06 118 LEU A CA 1
ATOM 933 C C . LEU A 1 118 ? 14.797 -0.962 6.643 1.00 67.06 118 LEU A C 1
ATOM 935 O O . LEU A 1 118 ? 16.026 -0.937 6.662 1.00 67.06 118 LEU A O 1
ATOM 939 N N . THR A 1 119 ? 14.053 0.108 6.916 1.00 65.06 119 THR A N 1
ATOM 940 C CA . THR A 1 119 ? 14.598 1.272 7.618 1.00 65.06 119 THR A CA 1
ATOM 941 C C . THR A 1 119 ? 14.968 0.845 9.041 1.00 65.06 119 THR A C 1
ATOM 943 O O . THR A 1 119 ? 14.399 -0.119 9.552 1.00 65.06 119 THR A O 1
ATOM 946 N N . GLU A 1 120 ? 15.891 1.546 9.710 1.00 60.72 120 GLU A N 1
ATOM 947 C CA . GLU A 1 120 ? 16.429 1.157 11.034 1.00 60.72 120 GLU A CA 1
ATOM 948 C C . GLU A 1 120 ? 15.367 0.792 12.089 1.00 60.72 120 GLU A C 1
ATOM 950 O O . GLU A 1 120 ? 15.658 0.036 13.011 1.00 60.72 120 GLU A O 1
ATOM 955 N N . LYS A 1 121 ? 14.134 1.305 11.967 1.00 65.00 121 LYS A N 1
ATOM 956 C CA . LYS A 1 121 ? 13.039 1.006 12.899 1.00 65.00 121 LYS A CA 1
ATOM 957 C C . LYS A 1 121 ? 12.109 -0.126 12.462 1.00 65.00 121 LYS A C 1
ATOM 959 O O . LYS A 1 121 ? 11.446 -0.680 13.330 1.00 65.00 121 LYS A O 1
ATOM 964 N N . GLY A 1 122 ? 12.018 -0.464 11.169 1.00 73.50 122 GLY A N 1
ATOM 965 C CA . GLY A 1 122 ? 11.196 -1.565 10.622 1.00 73.50 122 GLY A CA 1
ATOM 966 C C . GLY A 1 122 ? 9.681 -1.530 10.910 1.00 73.50 122 GLY A C 1
ATOM 967 O O . GLY A 1 122 ? 8.925 -2.288 10.313 1.00 73.50 122 GLY A O 1
ATOM 968 N N . CYS A 1 123 ? 9.220 -0.656 11.804 1.00 82.12 123 CYS A N 1
ATOM 969 C CA . CYS A 1 123 ? 7.859 -0.537 12.298 1.00 82.12 123 CYS A CA 1
ATOM 970 C C . CYS A 1 123 ? 7.595 0.909 12.761 1.00 82.12 123 CYS A C 1
ATOM 972 O O . CYS A 1 123 ? 8.510 1.726 12.902 1.00 82.12 123 CYS A O 1
ATOM 974 N N . THR A 1 124 ? 6.323 1.252 12.960 1.00 86.25 124 THR A N 1
ATOM 975 C CA . THR A 1 124 ? 5.904 2.559 13.501 1.00 86.25 124 THR A CA 1
ATOM 976 C C . THR A 1 124 ? 5.245 2.372 14.867 1.00 86.25 124 THR A C 1
ATOM 978 O O . THR A 1 124 ? 4.734 1.283 15.136 1.00 86.25 124 THR A O 1
ATOM 981 N N . PRO A 1 125 ? 5.106 3.437 15.681 1.00 88.94 125 PRO A N 1
ATOM 982 C CA . PRO A 1 125 ? 4.347 3.369 16.932 1.00 88.94 125 PRO A CA 1
ATOM 983 C C . PRO A 1 125 ? 2.904 2.870 16.760 1.00 88.94 125 PRO A C 1
ATOM 985 O O . PRO A 1 125 ? 2.300 2.348 17.692 1.00 88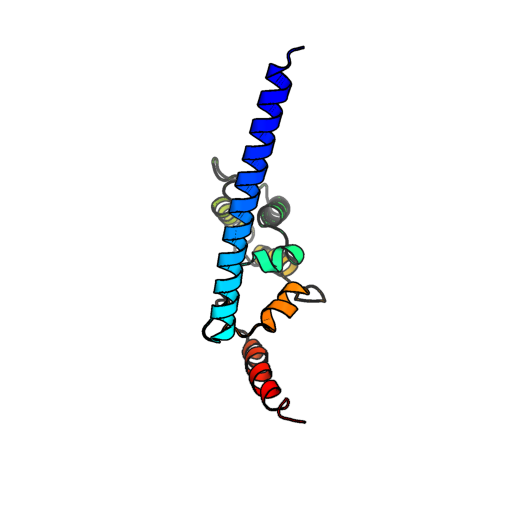.94 125 PRO A O 1
ATOM 988 N N . THR A 1 126 ? 2.318 3.030 15.569 1.00 88.12 126 THR A N 1
ATOM 989 C CA . THR A 1 126 ? 0.994 2.474 15.261 1.00 88.12 126 THR A CA 1
ATOM 990 C C . THR A 1 126 ? 1.047 0.957 15.097 1.00 88.12 126 THR A C 1
ATOM 992 O O . THR A 1 126 ? 0.150 0.283 15.591 1.00 88.12 126 THR A O 1
ATOM 995 N N . HIS A 1 127 ? 2.091 0.411 14.461 1.00 88.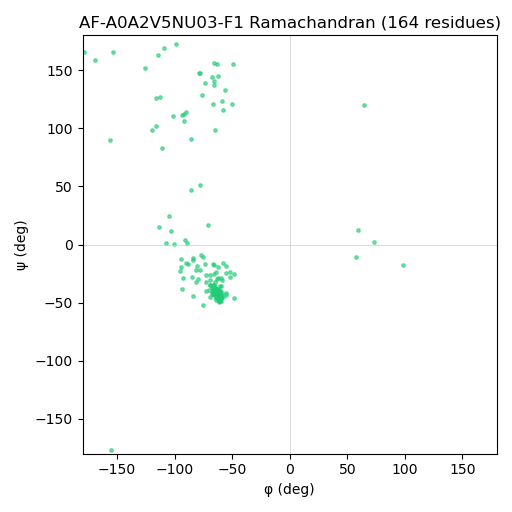38 127 HIS A N 1
ATOM 996 C CA . HIS A 1 127 ? 2.299 -1.040 14.389 1.00 88.38 127 HIS A CA 1
ATOM 997 C C . HIS A 1 127 ? 2.473 -1.625 15.796 1.00 88.38 127 HIS A C 1
ATOM 999 O O . HIS A 1 127 ? 1.799 -2.591 16.134 1.00 88.38 127 HIS A O 1
ATOM 1005 N N . GLU A 1 128 ? 3.304 -0.991 16.630 1.00 88.25 128 GLU A N 1
ATOM 1006 C CA . GLU A 1 128 ? 3.545 -1.404 18.022 1.00 88.25 128 GLU A CA 1
ATOM 1007 C C . GLU A 1 128 ? 2.249 -1.441 18.843 1.00 88.25 128 GLU A C 1
ATOM 1009 O O . GLU A 1 128 ? 1.969 -2.409 19.539 1.00 88.25 128 GLU A O 1
ATOM 1014 N N . LYS A 1 129 ? 1.403 -0.412 18.725 1.00 89.19 129 LYS A N 1
ATOM 1015 C CA . LYS A 1 129 ? 0.103 -0.396 19.412 1.00 89.19 129 LYS A CA 1
ATOM 1016 C C . LYS A 1 129 ? -0.846 -1.461 18.886 1.00 89.19 129 LYS A C 1
ATOM 1018 O O . LYS A 1 129 ? -1.598 -2.033 19.668 1.00 89.19 129 LYS A O 1
ATOM 1023 N N . LEU A 1 130 ? -0.835 -1.695 17.574 1.00 88.25 130 LEU A N 1
ATOM 1024 C CA . LEU A 1 130 ? -1.719 -2.662 16.943 1.00 88.25 130 LEU A CA 1
ATOM 1025 C C . LEU A 1 130 ? -1.408 -4.076 17.435 1.00 88.25 130 LEU A C 1
ATOM 1027 O O . LEU A 1 130 ? -2.342 -4.765 17.822 1.00 88.25 130 LEU A O 1
ATOM 1031 N N . VAL A 1 131 ? -0.128 -4.470 17.495 1.00 86.75 131 VAL A N 1
ATOM 1032 C CA . VAL A 1 131 ? 0.270 -5.823 17.932 1.00 86.75 131 VAL A CA 1
ATOM 1033 C C . VAL A 1 131 ? -0.081 -6.123 19.390 1.00 86.75 131 VAL A C 1
ATOM 1035 O O . VAL A 1 131 ? -0.251 -7.288 19.739 1.00 86.75 131 VAL A O 1
ATOM 1038 N N . CYS A 1 132 ? -0.238 -5.092 20.225 1.00 87.06 132 CYS A N 1
ATOM 1039 C CA . CYS A 1 132 ? -0.667 -5.231 21.618 1.00 87.06 132 CYS A CA 1
ATOM 1040 C C . CYS A 1 132 ? -2.176 -5.477 21.779 1.00 87.06 132 CYS A C 1
ATOM 1042 O O . CYS A 1 132 ? -2.633 -5.728 22.894 1.00 87.06 132 CYS A O 1
ATOM 1044 N N . LEU A 1 133 ? -2.971 -5.366 20.710 1.00 87.94 133 LEU A N 1
ATOM 1045 C CA . LEU A 1 133 ? -4.407 -5.616 20.781 1.00 87.94 133 LEU A CA 1
ATOM 1046 C C . LEU A 1 133 ? -4.707 -7.124 20.764 1.00 87.94 133 LEU A C 1
ATOM 1048 O O . LEU A 1 133 ? -3.997 -7.882 20.098 1.00 87.94 133 LEU A O 1
ATOM 1052 N N . PRO A 1 134 ? -5.777 -7.569 21.452 1.00 89.31 134 PRO A N 1
ATOM 1053 C CA . PRO A 1 134 ? -6.111 -8.983 21.642 1.00 89.31 134 PRO A CA 1
ATOM 1054 C C . PRO A 1 134 ? -6.759 -9.611 20.394 1.00 89.31 134 PRO A C 1
ATOM 1056 O O . PRO A 1 134 ? -7.824 -10.223 20.457 1.00 89.31 134 PRO A O 1
ATOM 1059 N N . PHE A 1 135 ? -6.136 -9.445 19.229 1.00 87.44 135 PHE A N 1
ATOM 1060 C CA . PHE A 1 135 ? -6.550 -10.141 18.020 1.00 87.44 135 PHE A CA 1
ATOM 1061 C C . PHE A 1 135 ? -6.153 -11.619 18.098 1.00 87.44 135 PHE A C 1
ATOM 1063 O O . PHE A 1 135 ? -5.033 -11.967 18.470 1.00 87.44 135 PHE A O 1
ATOM 1070 N N . LYS A 1 136 ? -7.053 -12.491 17.645 1.00 86.62 136 LYS A N 1
ATOM 1071 C CA . LYS A 1 136 ? -6.818 -13.927 17.461 1.00 86.62 136 LYS A CA 1
ATOM 1072 C C . LYS A 1 136 ? -5.685 -14.212 16.475 1.00 86.62 136 LYS A C 1
ATOM 1074 O O . LYS A 1 136 ? -5.022 -15.244 16.569 1.00 86.62 136 LYS A O 1
ATOM 1079 N N . GLY A 1 137 ? -5.480 -13.313 15.513 1.00 81.19 137 GLY A N 1
ATOM 1080 C CA . GLY A 1 137 ? -4.385 -13.388 14.558 1.00 81.19 137 GLY A CA 1
ATOM 1081 C C . GLY A 1 137 ? -4.347 -12.222 13.573 1.00 81.19 137 GLY A C 1
ATOM 1082 O O . GLY A 1 137 ? -5.318 -11.480 13.407 1.00 81.19 137 GLY A O 1
ATOM 1083 N N . TYR A 1 138 ? -3.205 -12.118 12.894 1.00 73.38 138 TYR A N 1
ATOM 1084 C CA . TYR A 1 138 ? -2.924 -11.154 11.833 1.00 73.38 138 TYR A CA 1
ATOM 1085 C C . TYR A 1 138 ? -2.595 -11.927 10.550 1.00 73.38 138 TYR A C 1
ATOM 1087 O O . TYR A 1 138 ? -1.474 -12.422 10.413 1.00 73.38 138 TYR A O 1
ATOM 1095 N N . PRO A 1 139 ? -3.540 -12.106 9.614 1.00 60.00 139 PRO A N 1
ATOM 1096 C CA . PRO A 1 139 ? -3.224 -12.634 8.296 1.00 60.00 139 PRO A CA 1
ATOM 1097 C C . PRO A 1 139 ? -2.326 -11.641 7.547 1.00 60.00 139 PRO A C 1
ATOM 1099 O O . PRO A 1 139 ? -2.805 -10.671 6.962 1.00 60.00 139 PRO A O 1
ATOM 1102 N N . ALA A 1 140 ? -1.016 -11.885 7.551 1.00 54.03 140 ALA A N 1
ATOM 1103 C CA . ALA A 1 140 ? -0.099 -11.229 6.629 1.00 54.03 140 ALA A CA 1
ATOM 1104 C C . ALA A 1 140 ? -0.240 -11.886 5.249 1.00 54.03 140 ALA A C 1
ATOM 1106 O O . ALA A 1 140 ? -0.176 -13.110 5.121 1.00 54.03 140 ALA A O 1
ATOM 1107 N N . ARG A 1 141 ? -0.444 -11.079 4.203 1.00 40.91 141 ARG A N 1
ATOM 1108 C CA . ARG A 1 141 ? -0.500 -11.544 2.809 1.00 40.91 141 ARG A CA 1
ATOM 1109 C C . ARG A 1 141 ? 0.912 -11.608 2.213 1.00 40.91 141 ARG A C 1
ATOM 1111 O O . ARG A 1 141 ? 1.123 -11.141 1.102 1.00 40.91 141 ARG A O 1
ATOM 1118 N N . ASP A 1 142 ? 1.857 -12.190 2.946 1.00 42.34 142 ASP A N 1
ATOM 1119 C CA . ASP A 1 142 ? 3.225 -12.400 2.476 1.00 42.34 142 ASP A CA 1
ATOM 1120 C C . ASP A 1 142 ? 3.368 -13.865 2.056 1.00 42.34 142 ASP A C 1
ATOM 1122 O O . ASP A 1 142 ? 3.330 -14.780 2.878 1.00 42.34 142 ASP A O 1
ATOM 1126 N N . ALA A 1 143 ? 3.507 -14.110 0.752 1.00 33.25 143 ALA A N 1
ATOM 1127 C CA . ALA A 1 143 ? 3.590 -15.450 0.164 1.00 33.25 143 ALA A CA 1
ATOM 1128 C C . ALA A 1 143 ? 4.911 -16.199 0.465 1.00 33.25 143 ALA A C 1
ATOM 1130 O O . ALA A 1 143 ? 5.225 -17.175 -0.213 1.00 33.25 143 ALA A O 1
ATOM 1131 N N . ASN A 1 144 ? 5.693 -15.777 1.464 1.00 34.94 144 ASN A N 1
ATOM 1132 C CA . ASN A 1 144 ? 6.886 -16.499 1.898 1.00 34.94 144 ASN A CA 1
ATOM 1133 C C . ASN A 1 144 ? 7.238 -16.159 3.362 1.00 34.94 144 ASN A C 1
ATOM 1135 O O . ASN A 1 144 ? 7.968 -15.195 3.600 1.00 34.94 144 ASN A O 1
ATOM 1139 N N . PRO A 1 145 ? 6.721 -16.901 4.360 1.00 38.78 145 PRO A N 1
ATOM 1140 C CA . PRO A 1 145 ? 7.106 -16.677 5.748 1.00 38.78 145 PRO A CA 1
ATOM 1141 C C . PRO A 1 145 ? 8.580 -17.049 5.918 1.00 38.78 145 PRO A C 1
ATOM 1143 O O . PRO A 1 145 ? 8.968 -18.198 5.679 1.00 38.78 145 PRO A O 1
ATOM 1146 N N . ARG A 1 146 ? 9.414 -16.095 6.351 1.00 42.72 146 ARG A N 1
ATOM 1147 C CA . ARG A 1 146 ? 10.765 -16.447 6.791 1.00 42.72 146 ARG A CA 1
ATOM 1148 C C . ARG A 1 146 ? 10.637 -17.266 8.082 1.00 42.72 146 ARG A C 1
ATOM 1150 O O . ARG A 1 146 ? 9.754 -16.982 8.893 1.00 42.72 146 ARG A O 1
ATOM 1157 N N . PRO A 1 147 ? 11.497 -18.277 8.308 1.00 41.56 147 PRO A N 1
ATOM 1158 C CA . PRO A 1 147 ? 11.403 -19.157 9.478 1.00 41.56 147 PRO A CA 1
ATOM 1159 C C . PRO A 1 147 ? 11.317 -18.412 10.822 1.00 41.56 147 PRO A C 1
ATOM 1161 O O . PRO A 1 147 ? 10.676 -18.901 11.750 1.00 41.56 147 PRO A O 1
ATOM 1164 N N . ASN A 1 148 ? 11.885 -17.205 10.895 1.00 42.97 148 ASN A N 1
ATOM 1165 C CA . ASN A 1 148 ? 11.978 -16.405 12.116 1.00 42.97 148 ASN A CA 1
ATOM 1166 C C . ASN A 1 148 ? 10.716 -15.571 12.422 1.00 42.97 148 ASN A C 1
ATOM 1168 O O . ASN A 1 148 ? 10.567 -15.096 13.543 1.00 42.97 148 ASN A O 1
ATOM 1172 N N . ASP A 1 149 ? 9.765 -15.436 11.489 1.00 45.56 149 ASP A N 1
ATOM 1173 C CA . ASP A 1 149 ? 8.524 -14.674 11.733 1.00 45.56 149 ASP A CA 1
ATOM 1174 C C . ASP A 1 149 ? 7.550 -15.436 12.653 1.00 45.56 149 ASP A C 1
ATOM 1176 O O . ASP A 1 149 ? 6.645 -14.858 13.258 1.00 45.56 149 ASP A O 1
ATOM 1180 N N . ARG A 1 150 ? 7.753 -16.753 12.816 1.00 39.97 150 ARG A N 1
ATOM 1181 C CA . ARG A 1 150 ? 6.982 -17.569 13.763 1.00 39.97 150 ARG A CA 1
ATOM 1182 C C . ARG A 1 150 ? 7.368 -17.296 15.219 1.00 39.97 150 ARG A C 1
ATOM 1184 O O . ARG A 1 150 ? 6.485 -17.340 16.068 1.00 39.97 150 ARG A O 1
ATOM 1191 N N . GLU A 1 151 ? 8.621 -16.957 15.526 1.00 38.34 151 GLU A N 1
ATOM 1192 C CA . GLU A 1 151 ? 9.044 -16.686 16.914 1.00 38.34 151 GLU A CA 1
ATOM 1193 C C . GLU A 1 151 ? 8.364 -15.441 17.506 1.00 38.34 151 GLU A C 1
ATOM 1195 O O . GLU A 1 151 ? 7.954 -15.459 18.668 1.00 38.34 151 GLU A O 1
ATOM 1200 N N . PHE A 1 152 ? 8.117 -14.408 16.693 1.00 39.34 152 PHE A N 1
ATOM 1201 C CA . PHE A 1 152 ? 7.418 -13.194 17.138 1.00 39.34 152 PHE A CA 1
ATOM 1202 C C . PHE A 1 152 ? 5.959 -13.452 17.553 1.00 39.34 152 PHE A C 1
ATOM 1204 O O . PHE A 1 152 ? 5.445 -12.813 18.470 1.00 39.34 152 PHE A O 1
ATOM 1211 N N . MET A 1 153 ? 5.291 -14.418 16.914 1.00 40.19 153 MET A N 1
ATOM 1212 C CA . MET A 1 153 ? 3.907 -14.791 17.235 1.00 40.19 153 MET A CA 1
ATOM 1213 C C . MET A 1 153 ? 3.810 -15.705 18.468 1.00 40.19 153 MET A C 1
ATOM 1215 O O . MET A 1 153 ? 2.814 -15.651 19.188 1.00 40.19 153 MET A O 1
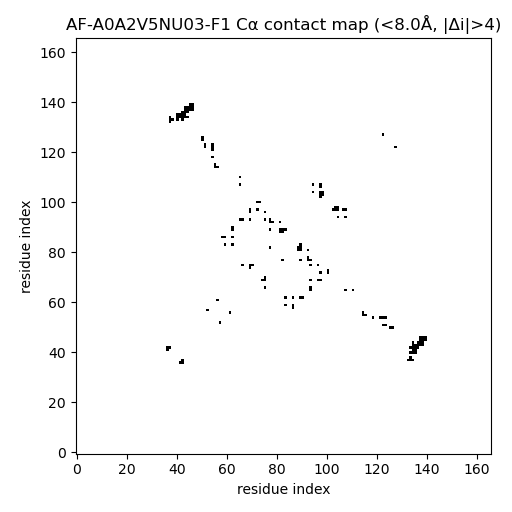ATOM 1219 N N . TYR A 1 154 ? 4.830 -16.529 18.743 1.00 36.03 154 TYR A N 1
ATOM 1220 C CA . TYR A 1 154 ? 4.821 -17.443 19.893 1.00 36.03 154 TYR A CA 1
ATOM 1221 C C . TYR A 1 154 ? 5.289 -16.788 21.202 1.00 36.03 154 TYR A C 1
ATOM 1223 O O . TYR A 1 154 ? 4.799 -17.171 22.265 1.00 36.03 154 TYR A O 1
ATOM 1231 N N . HIS A 1 155 ? 6.153 -15.768 21.162 1.00 35.88 155 HIS A N 1
ATOM 1232 C CA . HIS A 1 155 ? 6.610 -15.105 22.391 1.00 35.88 155 HIS A CA 1
ATOM 1233 C C . HIS A 1 155 ? 5.552 -14.223 23.069 1.00 35.88 155 HIS A C 1
ATOM 1235 O O . HIS A 1 155 ? 5.538 -14.138 24.296 1.00 35.88 155 HIS A O 1
ATOM 1241 N N . ASN A 1 156 ? 4.576 -13.686 22.332 1.00 37.00 156 ASN A N 1
ATOM 1242 C CA . ASN A 1 156 ? 3.454 -12.965 22.951 1.00 37.00 156 ASN A CA 1
ATOM 1243 C C . ASN A 1 156 ? 2.420 -13.885 23.623 1.00 37.00 156 ASN A C 1
ATOM 1245 O O . ASN A 1 156 ? 1.576 -13.402 24.374 1.00 37.00 156 ASN A O 1
ATOM 1249 N N . ARG A 1 157 ? 2.493 -15.207 23.406 1.00 38.81 157 ARG A N 1
ATOM 1250 C CA . ARG A 1 157 ? 1.651 -16.178 24.120 1.00 38.81 157 ARG A CA 1
ATOM 1251 C C . ARG A 1 157 ? 2.282 -16.646 25.442 1.00 38.81 157 ARG A C 1
ATOM 1253 O O . ARG A 1 157 ? 1.562 -17.169 26.280 1.00 38.81 157 ARG A O 1
ATOM 1260 N N . LEU A 1 158 ? 3.588 -16.428 25.644 1.00 34.25 158 LEU A N 1
ATOM 1261 C CA . LEU A 1 158 ? 4.309 -16.839 26.860 1.00 34.25 158 LEU A CA 1
ATOM 1262 C C . LEU A 1 158 ? 4.414 -15.734 27.927 1.00 34.25 158 LEU A C 1
ATOM 1264 O O . LEU A 1 158 ? 4.570 -16.057 29.096 1.00 34.25 158 LEU A O 1
ATOM 1268 N N . ASN A 1 159 ? 4.235 -14.455 27.573 1.00 36.62 159 ASN A N 1
ATOM 1269 C CA . ASN A 1 159 ? 4.296 -13.341 28.538 1.00 36.62 159 ASN A CA 1
ATOM 1270 C C . ASN A 1 159 ? 2.956 -12.983 29.217 1.00 36.62 159 ASN A C 1
ATOM 1272 O O . ASN A 1 159 ? 2.910 -12.061 30.024 1.00 36.62 159 ASN A O 1
ATOM 1276 N N . MET A 1 160 ? 1.861 -13.690 28.917 1.00 34.75 160 MET A N 1
ATOM 1277 C CA . MET A 1 160 ? 0.566 -13.485 29.594 1.00 34.75 160 MET A CA 1
ATOM 1278 C C . MET A 1 160 ? 0.392 -14.364 30.845 1.00 34.75 160 MET A C 1
ATOM 1280 O O . MET A 1 160 ? -0.469 -14.069 31.671 1.00 34.75 160 MET A O 1
ATOM 1284 N N . ASP A 1 161 ? 1.213 -15.406 31.027 1.00 35.69 161 ASP A N 1
ATOM 1285 C CA . ASP A 1 161 ? 1.167 -16.255 32.228 1.00 35.69 161 ASP A CA 1
ATOM 1286 C C . ASP A 1 161 ? 1.975 -15.682 33.413 1.00 35.69 161 ASP A C 1
ATOM 1288 O O . ASP A 1 161 ? 1.746 -16.092 34.550 1.00 35.69 161 ASP A O 1
ATOM 1292 N N . GLU A 1 162 ? 2.835 -14.679 33.191 1.00 36.50 162 GLU A N 1
ATOM 1293 C CA . GLU A 1 162 ? 3.596 -13.985 34.252 1.00 36.50 162 GLU A CA 1
ATOM 1294 C C . GLU A 1 162 ? 2.886 -12.748 34.843 1.00 36.50 162 GLU A C 1
ATOM 1296 O O . GLU A 1 162 ? 3.428 -12.080 35.717 1.00 36.50 162 GLU A O 1
ATOM 1301 N N . LEU A 1 163 ? 1.645 -12.454 34.433 1.00 34.28 163 LEU A N 1
ATOM 1302 C CA . LEU A 1 163 ? 0.834 -11.355 34.989 1.00 34.28 163 LEU A CA 1
ATOM 1303 C C . LEU A 1 163 ? -0.282 -11.829 35.938 1.00 34.28 163 LEU A C 1
ATOM 1305 O O . LEU A 1 163 ? -1.278 -11.134 36.147 1.00 34.28 163 LEU A O 1
ATOM 1309 N N . LYS A 1 164 ? -0.118 -13.007 36.553 1.00 34.62 164 LYS A N 1
ATOM 1310 C CA . LYS A 1 164 ? -0.977 -13.452 37.658 1.00 34.62 164 LYS A CA 1
ATOM 1311 C C . LYS A 1 164 ? -0.378 -13.053 39.011 1.00 34.62 164 LYS A C 1
ATOM 1313 O O . LYS A 1 164 ? 0.517 -13.747 39.470 1.00 34.62 164 LYS A O 1
ATOM 1318 N N . LEU A 1 165 ? -1.009 -12.039 39.627 1.00 33.50 165 LEU A N 1
ATOM 1319 C CA . LEU A 1 165 ? -1.155 -11.772 41.079 1.00 33.50 165 LEU A CA 1
ATOM 1320 C C . LEU A 1 165 ? 0.169 -11.472 41.824 1.00 33.50 165 LEU A C 1
ATOM 1322 O O . LEU A 1 165 ? 1.104 -12.258 41.777 1.00 33.50 165 LEU A O 1
ATOM 1326 N N . ASP A 1 166 ? 0.353 -10.312 42.458 1.00 36.09 166 ASP A N 1
ATOM 1327 C CA . ASP A 1 166 ? -0.479 -9.716 43.523 1.00 36.09 166 ASP A CA 1
ATOM 1328 C C . ASP A 1 166 ? -0.905 -8.250 43.301 1.00 36.09 166 ASP A C 1
ATOM 1330 O O . ASP A 1 166 ? -0.108 -7.454 42.749 1.00 36.09 166 ASP A O 1
#

Secondary structure (DSSP, 8-state):
--HHHHHHHHHHHHHHHHHHHHHHHHHHHHHHHHHHHHHTT--B----GGGGTTTS--HHHHHHHHHHHHHHHS---PPTT--TTSHHHHHHHHHHHHHHHHSSSHHHHHHHHHHHSPPTT-S-HHHHHHHTS--SB-----SS--TTHHHHHHHHHHTTGGG---

Foldseek 3Di:
DDPVVVVVVVVVVVVVVVVVVVVVVVVVVVVVVVVVCLVVLAAEDEDDCVQCCVVFPDLLVLLVVLQVVLVVQHNQDQPPPLDSVPSVSSVVSSQVSCCVRVVDCPVVVVSVCVRPPQDPVNHDVVRVVVVPGSHNYYDDPDPDDDPCVVVVVVVVVVVVVVPDDD

Radius of gyration: 24.91 Å; Cα contacts (8 Å, |Δi|>4): 88; chains: 1; bounding box: 52×62×69 Å

Mean predicted aligned error: 12.73 Å

pLDDT: mean 79.2, std 19.63, range [33.25, 95.5]

Sequence (166 aa):
MSRENSKCLLEIVEDIRSAANSILRANQTHRDAMFDLLASQEAIAFVGAGLSAVLYPPWTALLRKLRVEANKIGKFEPPAGSTEDDPLLFADEIQRHFEHHDGNLDRYYEILGQQFSLTEKGCTPTHEKLVCLPFKGYPARDANPRPNDREFMYHNRLNMDELKLD

Solvent-accessible surface area (backbone atoms only — not comparable to full-atom values): 10141 Å² total; per-residue (Å²): 138,61,75,64,61,58,50,55,53,49,53,53,53,50,50,52,50,51,52,52,53,51,53,53,52,51,51,49,53,55,50,51,54,48,49,54,39,36,73,66,42,72,28,69,49,85,73,62,73,73,83,45,50,90,78,34,76,53,68,69,57,47,52,52,51,51,51,56,55,45,44,74,81,43,88,74,76,70,59,93,88,44,37,84,89,39,56,65,59,34,49,51,53,52,51,52,51,43,30,70,74,71,73,43,55,66,69,61,51,47,55,50,45,70,58,67,50,75,55,101,70,76,66,50,75,65,54,60,57,54,72,72,46,56,51,65,43,67,68,70,93,60,97,68,81,57,86,69,64,56,55,67,65,54,54,69,68,62,64,64,74,76,71,70,82,134